Protein AF-A0A7J8LLS0-F1 (afdb_monomer_lite)

pLDDT: mean 81.52, std 11.67, range [41.84, 91.69]

Foldseek 3Di:
DDPVLVVLVVLLVLLVDPDQDPDPCSVVSVVVNVCCVVDPDDHDDRDDCVVVVVVVVVVVVVVPDPDDDDDDDPPPPPPDD

Sequence (81 aa):
MGFRDLVALTVIKKLKSDSVDRSAIGNIINEIQRKRFSFVNLSFEFTLQKTNEVAHALVTRGYNLTSPSYWIKELGDAMQK

Structure (mmCIF, N/CA/C/O backbone):
data_AF-A0A7J8LLS0-F1
#
_entry.id   AF-A0A7J8LLS0-F1
#
loop_
_atom_site.group_PDB
_atom_site.id
_atom_site.type_symbol
_atom_site.label_atom_id
_atom_site.label_alt_id
_atom_site.label_comp_id
_atom_site.label_asym_id
_atom_site.label_entity_id
_atom_site.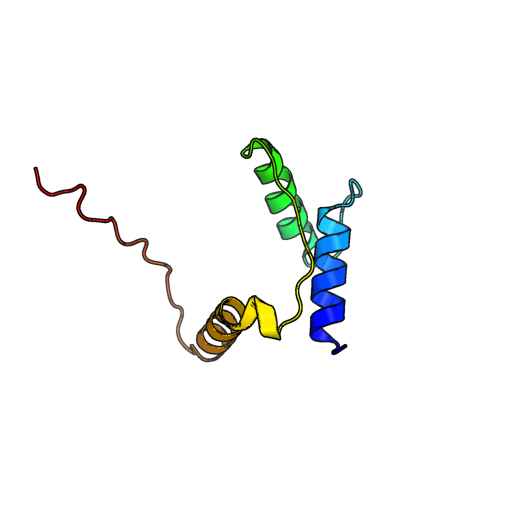label_seq_id
_atom_site.pdbx_PDB_ins_code
_atom_site.Cartn_x
_atom_site.Cartn_y
_atom_site.Cartn_z
_atom_site.occupancy
_atom_site.B_iso_or_equiv
_atom_site.auth_seq_id
_atom_site.auth_comp_id
_atom_site.auth_asym_id
_atom_site.auth_atom_id
_atom_site.pdbx_PDB_model_num
ATOM 1 N N . MET A 1 1 ? 17.171 3.169 10.529 1.00 58.09 1 MET A N 1
ATOM 2 C CA . MET A 1 1 ? 15.916 3.431 9.790 1.00 58.09 1 MET A CA 1
ATOM 3 C C . MET A 1 1 ? 16.269 4.175 8.521 1.00 58.09 1 MET A C 1
ATOM 5 O O . MET A 1 1 ? 16.884 5.230 8.619 1.00 58.09 1 MET A O 1
ATOM 9 N N . GLY A 1 2 ? 15.969 3.602 7.356 1.00 67.50 2 GLY A N 1
ATOM 10 C CA . GLY A 1 2 ? 16.213 4.255 6.066 1.00 67.50 2 GLY A CA 1
ATOM 11 C C . GLY A 1 2 ? 15.024 5.110 5.615 1.00 67.50 2 GLY A C 1
ATOM 12 O O . GLY A 1 2 ? 13.910 4.950 6.108 1.00 67.50 2 GLY A O 1
ATOM 13 N N . PHE A 1 3 ? 15.231 5.985 4.625 1.00 69.75 3 PHE A N 1
ATOM 14 C CA . PHE A 1 3 ? 14.166 6.821 4.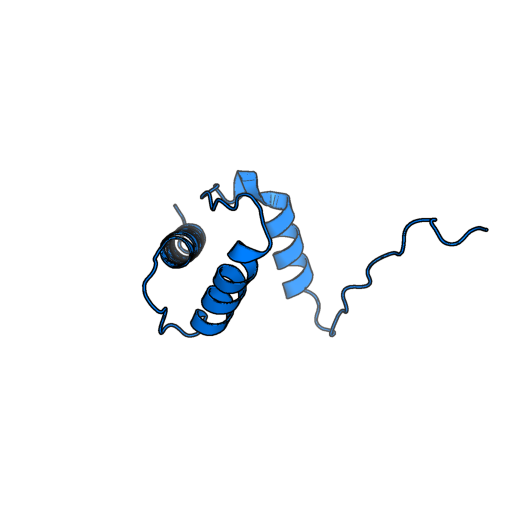041 1.00 69.75 3 PHE A CA 1
ATOM 15 C C . PHE A 1 3 ? 12.964 5.993 3.539 1.00 69.75 3 PHE A C 1
ATOM 17 O O . PHE A 1 3 ? 11.814 6.394 3.706 1.00 69.75 3 PHE A O 1
ATOM 24 N N . ARG A 1 4 ? 13.212 4.794 2.991 1.00 71.31 4 ARG A N 1
ATOM 25 C CA . ARG A 1 4 ? 12.161 3.879 2.503 1.00 71.31 4 ARG A CA 1
ATOM 26 C C . ARG A 1 4 ? 11.262 3.351 3.627 1.00 71.31 4 ARG A C 1
ATOM 28 O O . ARG A 1 4 ? 10.049 3.279 3.441 1.00 71.31 4 ARG A O 1
ATOM 35 N N . ASP A 1 5 ? 11.832 3.057 4.796 1.00 74.06 5 ASP A N 1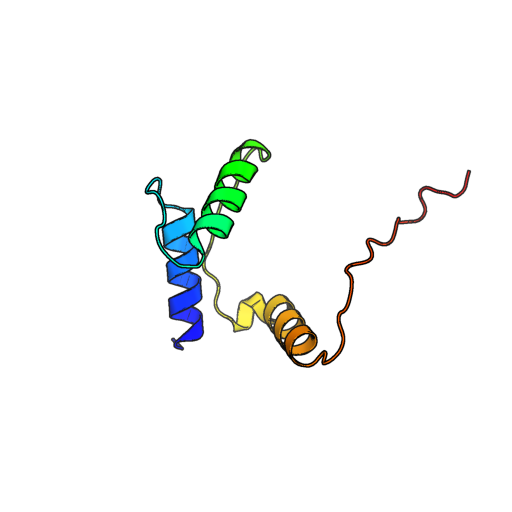
ATOM 36 C CA . ASP A 1 5 ? 11.070 2.618 5.973 1.00 74.06 5 ASP A CA 1
ATOM 37 C C . ASP A 1 5 ? 10.124 3.726 6.460 1.00 74.06 5 ASP A C 1
ATOM 39 O O . ASP A 1 5 ? 8.987 3.469 6.854 1.00 74.06 5 ASP A O 1
ATOM 43 N N . LEU A 1 6 ? 10.579 4.981 6.384 1.00 73.00 6 LEU A N 1
ATOM 44 C CA . LEU A 1 6 ? 9.824 6.156 6.818 1.00 73.00 6 LEU A CA 1
ATOM 45 C C . LEU A 1 6 ? 8.623 6.441 5.901 1.00 73.00 6 LEU A C 1
ATOM 47 O O . LEU A 1 6 ? 7.537 6.781 6.380 1.00 73.00 6 LEU A O 1
ATOM 51 N N . VAL A 1 7 ? 8.786 6.229 4.591 1.00 79.50 7 VAL A N 1
ATOM 52 C CA . VAL A 1 7 ? 7.688 6.294 3.614 1.00 79.50 7 VAL A CA 1
ATOM 53 C C . VAL A 1 7 ? 6.663 5.187 3.873 1.00 79.50 7 VAL A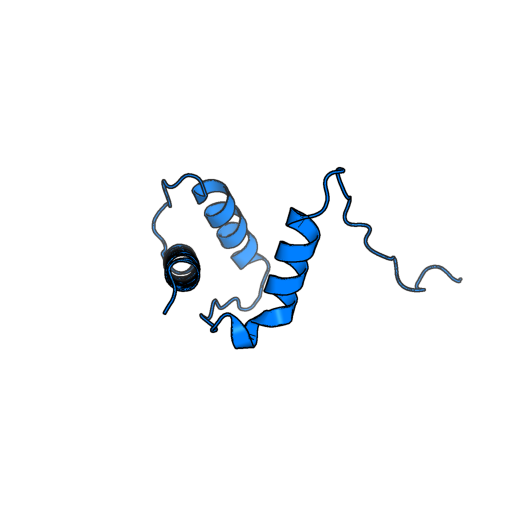 C 1
ATOM 55 O O . VAL A 1 7 ? 5.474 5.483 3.981 1.00 79.50 7 VAL A O 1
ATOM 58 N N . ALA A 1 8 ? 7.099 3.935 4.050 1.00 84.25 8 ALA A N 1
ATOM 59 C CA . ALA A 1 8 ? 6.195 2.813 4.321 1.00 84.25 8 ALA A CA 1
ATOM 60 C C . ALA A 1 8 ? 5.392 3.017 5.617 1.00 84.25 8 ALA A C 1
ATOM 62 O O . ALA A 1 8 ? 4.172 2.842 5.638 1.00 84.25 8 ALA A O 1
ATOM 63 N N . LEU A 1 9 ? 6.051 3.480 6.682 1.00 87.50 9 LEU A N 1
ATOM 64 C CA . LEU A 1 9 ? 5.390 3.806 7.943 1.00 87.50 9 LEU A CA 1
ATOM 65 C C . LEU A 1 9 ? 4.355 4.928 7.776 1.00 87.50 9 LEU A C 1
ATOM 67 O O . LEU A 1 9 ? 3.280 4.880 8.374 1.00 87.50 9 LEU A O 1
ATOM 71 N N . THR A 1 10 ? 4.660 5.929 6.951 1.00 88.94 10 THR A N 1
ATOM 72 C CA . THR A 1 10 ? 3.740 7.034 6.658 1.00 88.94 10 THR A CA 1
ATOM 73 C C . THR A 1 10 ? 2.498 6.539 5.919 1.00 88.94 10 THR A C 1
ATOM 75 O O . THR A 1 10 ? 1.387 6.928 6.272 1.00 88.94 10 THR A O 1
ATOM 78 N N . VAL A 1 11 ? 2.658 5.635 4.949 1.00 89.88 11 VAL A N 1
ATOM 79 C CA . VAL A 1 11 ? 1.530 5.001 4.244 1.00 89.88 11 VAL A CA 1
ATOM 80 C C . VAL A 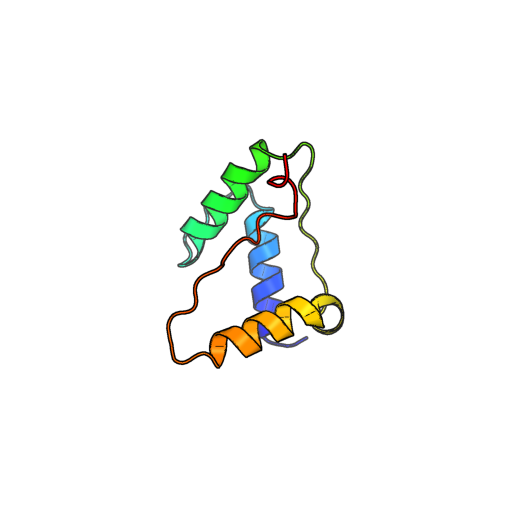1 11 ? 0.656 4.201 5.210 1.00 89.88 11 VAL A C 1
ATOM 82 O O . VAL A 1 11 ? -0.562 4.358 5.198 1.00 89.88 11 VAL A O 1
ATOM 85 N N . ILE A 1 12 ? 1.253 3.408 6.105 1.00 90.31 12 ILE A N 1
ATOM 86 C CA . ILE A 1 12 ? 0.505 2.644 7.117 1.00 90.31 12 ILE A CA 1
ATOM 87 C C . ILE A 1 12 ? -0.285 3.573 8.042 1.00 90.31 12 ILE A C 1
ATOM 89 O O . ILE A 1 12 ? -1.451 3.309 8.332 1.00 90.31 12 ILE A O 1
ATOM 93 N N . LYS A 1 13 ? 0.319 4.679 8.493 1.00 90.81 13 LYS A N 1
ATOM 94 C CA . LYS A 1 13 ? -0.378 5.677 9.319 1.00 90.81 13 LYS A CA 1
ATOM 95 C C . LYS A 1 13 ? -1.569 6.291 8.586 1.00 90.81 13 LYS A C 1
ATOM 97 O O . LYS A 1 13 ? -2.622 6.451 9.191 1.00 90.81 13 LYS A O 1
ATOM 102 N N . LYS A 1 14 ? -1.417 6.589 7.295 1.00 91.06 14 LYS A N 1
ATOM 103 C CA . LYS A 1 14 ? -2.501 7.120 6.458 1.00 91.06 14 LYS A CA 1
ATOM 104 C C . LYS A 1 14 ? -3.630 6.108 6.275 1.00 91.06 14 LYS A C 1
ATOM 106 O O . LYS A 1 14 ? -4.782 6.465 6.453 1.00 91.06 14 LYS A O 1
ATOM 111 N N . LEU A 1 15 ? -3.312 4.836 6.025 1.00 90.19 15 LEU A N 1
ATOM 112 C CA . LEU A 1 15 ? -4.313 3.767 5.902 1.00 90.19 15 LEU A CA 1
ATOM 113 C C . LEU A 1 15 ? -5.138 3.568 7.180 1.00 90.19 15 LEU A C 1
ATOM 115 O O . LEU A 1 15 ? -6.319 3.236 7.100 1.00 90.19 15 LEU A O 1
ATOM 119 N N . LYS A 1 16 ? -4.520 3.788 8.345 1.00 89.50 16 LYS A N 1
ATOM 120 C CA . LYS A 1 16 ? -5.182 3.745 9.657 1.00 89.50 16 LYS A CA 1
ATOM 121 C C . LYS A 1 16 ? -5.954 5.017 10.009 1.00 89.50 16 LYS A C 1
ATOM 123 O O . LYS A 1 16 ? -6.656 5.0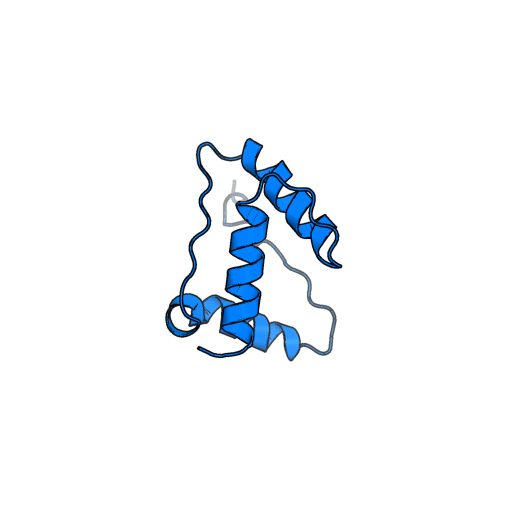15 11.013 1.00 89.50 16 LYS A O 1
ATOM 128 N N . SER A 1 17 ? -5.778 6.098 9.256 1.00 87.06 17 SER A N 1
ATOM 129 C CA . SER A 1 17 ? -6.448 7.367 9.514 1.00 87.06 17 SER A CA 1
ATOM 130 C C . SER A 1 17 ? -7.792 7.411 8.800 1.00 87.06 17 SER A C 1
ATOM 132 O O . SER A 1 17 ? -7.879 7.065 7.627 1.00 87.06 17 SER A O 1
ATOM 134 N N . ASP A 1 18 ? -8.814 7.929 9.478 1.00 81.56 18 ASP A N 1
ATOM 135 C CA . ASP A 1 18 ? -10.123 8.197 8.869 1.00 81.56 18 ASP A CA 1
ATOM 136 C C . ASP A 1 18 ? -10.143 9.516 8.067 1.00 81.56 18 ASP A C 1
ATOM 138 O O . ASP A 1 18 ? -11.176 9.923 7.537 1.00 81.56 18 ASP A O 1
ATOM 142 N N . SER A 1 19 ? -9.004 10.216 7.981 1.00 85.38 19 SER A N 1
ATOM 143 C CA . SER A 1 19 ? -8.887 11.457 7.216 1.00 85.38 19 SER A CA 1
ATOM 144 C C . SER A 1 19 ? -8.669 11.199 5.725 1.00 85.38 19 SER A C 1
ATOM 146 O O . SER A 1 19 ? -7.927 10.300 5.330 1.00 85.38 19 SER A O 1
ATOM 148 N N . VAL A 1 20 ? -9.289 12.035 4.886 1.00 84.44 20 VAL A N 1
ATOM 149 C CA . VAL A 1 20 ? -9.106 11.977 3.430 1.00 84.44 20 VAL A CA 1
ATOM 150 C C . VAL A 1 20 ? -7.663 12.329 3.079 1.00 84.44 20 VAL A C 1
ATOM 152 O O . VAL A 1 20 ? -7.218 13.464 3.277 1.00 84.44 20 VAL A O 1
ATOM 155 N N . ASP A 1 21 ? -6.945 11.368 2.502 1.00 87.75 21 ASP A N 1
ATOM 156 C CA . ASP A 1 21 ? -5.576 11.583 2.056 1.00 87.75 21 ASP A CA 1
ATOM 157 C C . ASP A 1 21 ? -5.538 12.400 0.752 1.00 87.75 21 ASP A C 1
ATOM 159 O O . ASP A 1 21 ? -6.067 11.988 -0.279 1.00 87.75 21 ASP A O 1
ATOM 163 N N . ARG A 1 22 ? -4.889 13.571 0.798 1.00 88.44 22 ARG A N 1
ATOM 164 C CA . ARG A 1 22 ? -4.720 14.485 -0.350 1.00 88.44 22 ARG A CA 1
ATOM 165 C C . ARG A 1 22 ? -3.362 14.352 -1.047 1.00 88.44 22 ARG A C 1
ATOM 167 O O . ARG A 1 22 ? -2.974 15.237 -1.804 1.00 88.44 22 ARG A O 1
ATOM 174 N N . SER A 1 23 ? -2.591 13.306 -0.752 1.00 89.12 23 SER A N 1
ATOM 175 C CA . SER A 1 23 ? -1.303 13.092 -1.416 1.00 89.12 23 SER A CA 1
ATOM 176 C C . SER A 1 23 ? -1.486 12.453 -2.792 1.00 89.12 23 SER A C 1
ATOM 178 O O . SER A 1 23 ? -2.567 11.980 -3.131 1.00 89.12 23 SER A O 1
ATOM 180 N N . ALA A 1 24 ? -0.412 12.387 -3.583 1.00 90.31 24 ALA A N 1
ATOM 181 C CA . ALA A 1 24 ? -0.442 11.768 -4.911 1.00 90.31 24 ALA A CA 1
ATOM 182 C C . ALA A 1 24 ? -0.914 10.296 -4.895 1.00 90.31 24 ALA A C 1
ATOM 184 O O . ALA A 1 24 ? -1.439 9.805 -5.888 1.00 90.31 24 ALA A O 1
ATOM 185 N N . ILE A 1 25 ? -0.764 9.602 -3.760 1.00 89.44 25 ILE A N 1
ATOM 186 C CA . ILE A 1 25 ? -1.221 8.217 -3.564 1.00 89.44 25 ILE A CA 1
ATOM 187 C C . ILE A 1 25 ? -2.604 8.122 -2.895 1.00 89.44 25 ILE A C 1
ATOM 189 O O . ILE A 1 25 ? -3.052 7.020 -2.582 1.00 89.44 25 ILE A O 1
ATOM 193 N N . GLY A 1 26 ? -3.289 9.248 -2.667 1.00 90.56 26 GLY A N 1
ATOM 194 C CA . GLY A 1 26 ? -4.564 9.302 -1.947 1.00 90.56 26 GLY A CA 1
ATOM 195 C C . GLY A 1 26 ? -5.653 8.440 -2.584 1.00 90.56 26 GLY A C 1
ATOM 196 O O . GLY A 1 26 ? -6.383 7.746 -1.882 1.00 90.56 26 GLY A O 1
ATOM 197 N N . ASN A 1 27 ? -5.692 8.370 -3.918 1.00 90.56 27 ASN A N 1
ATOM 198 C CA . ASN A 1 27 ? -6.619 7.492 -4.642 1.00 90.56 27 ASN A CA 1
ATOM 199 C C . ASN A 1 27 ? -6.414 6.009 -4.288 1.00 90.56 27 ASN A C 1
ATOM 201 O O . ASN A 1 27 ? -7.388 5.295 -4.057 1.00 90.56 27 ASN A O 1
ATOM 205 N N . ILE A 1 28 ? -5.156 5.567 -4.179 1.00 90.88 28 ILE A N 1
ATOM 206 C CA . ILE A 1 28 ? -4.803 4.189 -3.810 1.00 90.88 28 ILE A CA 1
ATOM 207 C C . ILE A 1 28 ? -5.197 3.921 -2.353 1.00 90.88 28 ILE A C 1
ATOM 209 O O . ILE A 1 28 ? -5.796 2.890 -2.052 1.00 90.88 28 ILE A O 1
ATOM 213 N N . ILE A 1 29 ? -4.910 4.863 -1.448 1.00 91.69 29 ILE A N 1
ATOM 214 C CA . ILE A 1 29 ? -5.296 4.769 -0.030 1.00 91.69 29 ILE A CA 1
ATOM 215 C C . ILE A 1 29 ? -6.817 4.617 0.097 1.00 91.69 29 ILE A C 1
ATOM 217 O O . ILE A 1 29 ? -7.283 3.692 0.762 1.00 91.69 29 ILE A O 1
ATOM 221 N N . ASN A 1 30 ? -7.585 5.451 -0.607 1.00 89.62 30 ASN A N 1
ATOM 222 C CA . ASN A 1 30 ? -9.046 5.400 -0.605 1.00 89.62 30 ASN A CA 1
ATOM 223 C C . ASN A 1 30 ? -9.586 4.083 -1.183 1.00 89.62 30 ASN A C 1
ATOM 225 O O . ASN A 1 30 ? -10.599 3.566 -0.716 1.00 89.62 30 ASN A O 1
ATOM 229 N N . GLU A 1 31 ? -8.949 3.511 -2.206 1.00 90.00 31 GLU A N 1
ATOM 230 C CA . GLU A 1 31 ? -9.321 2.187 -2.720 1.00 90.00 31 GLU A CA 1
ATOM 231 C C . GLU A 1 31 ? -9.077 1.069 -1.711 1.00 90.00 31 GLU A C 1
ATOM 233 O O . GLU A 1 31 ? -9.953 0.224 -1.510 1.00 90.00 31 GLU A O 1
ATOM 238 N N . ILE A 1 32 ? -7.925 1.077 -1.040 1.00 89.88 32 ILE A N 1
ATOM 239 C CA . ILE A 1 32 ? -7.608 0.092 -0.002 1.00 89.88 32 ILE A CA 1
ATOM 240 C C . ILE A 1 32 ? -8.595 0.219 1.165 1.00 89.88 32 ILE A C 1
ATOM 242 O O . ILE A 1 32 ? -9.130 -0.787 1.632 1.00 89.88 32 ILE A O 1
ATOM 246 N N . GLN A 1 33 ? -8.899 1.444 1.600 1.00 88.19 33 GLN A N 1
ATOM 247 C CA . GLN A 1 33 ? -9.878 1.694 2.658 1.00 88.19 33 GLN A CA 1
ATOM 248 C C . GLN A 1 33 ? -11.288 1.252 2.259 1.00 88.19 33 GLN A C 1
ATOM 250 O O . GLN A 1 33 ? -11.969 0.624 3.062 1.00 88.19 33 GLN A O 1
ATOM 255 N N . ARG A 1 34 ? -11.716 1.472 1.009 1.00 88.38 34 ARG A N 1
ATOM 256 C CA . ARG A 1 34 ? -12.994 0.932 0.508 1.00 88.38 34 ARG A CA 1
ATOM 257 C C . ARG A 1 34 ? -13.025 -0.596 0.529 1.00 88.38 34 ARG A C 1
ATOM 259 O O . ARG A 1 34 ? -14.047 -1.182 0.867 1.00 88.38 34 ARG A O 1
ATOM 266 N N . LYS A 1 35 ? -11.908 -1.258 0.220 1.00 86.81 35 LYS A N 1
ATOM 267 C CA . LYS A 1 35 ? -11.804 -2.724 0.302 1.00 86.81 35 LYS A CA 1
ATOM 268 C C . LYS A 1 35 ? -11.817 -3.252 1.736 1.00 86.81 35 LYS A C 1
ATOM 270 O O . LYS A 1 35 ? -12.096 -4.432 1.916 1.00 86.81 35 LYS A O 1
ATOM 275 N N . ARG A 1 36 ? -11.584 -2.416 2.757 1.00 84.50 36 ARG A N 1
ATOM 276 C CA . ARG A 1 36 ? -11.682 -2.816 4.173 1.00 84.50 36 ARG A CA 1
ATOM 277 C C . ARG A 1 36 ? -13.037 -3.442 4.500 1.00 84.50 36 ARG A C 1
ATOM 279 O O . ARG A 1 36 ? -13.073 -4.410 5.245 1.00 84.50 36 ARG A O 1
ATOM 286 N N . PHE A 1 37 ? -14.118 -2.946 3.896 1.00 84.19 37 PHE A N 1
ATOM 287 C CA . PHE A 1 37 ? -15.469 -3.483 4.086 1.00 84.19 37 PHE A CA 1
ATOM 288 C C . PHE A 1 37 ? -15.661 -4.896 3.512 1.00 84.19 37 PHE A C 1
ATOM 290 O O . PHE A 1 37 ? -16.641 -5.557 3.834 1.00 84.19 37 PHE A O 1
ATOM 297 N N . SER A 1 38 ? -14.740 -5.373 2.669 1.00 91.38 38 SER A N 1
ATOM 298 C CA . SER A 1 38 ? -14.760 -6.733 2.119 1.00 91.38 38 SER A CA 1
ATOM 299 C C . SER A 1 38 ? -14.101 -7.769 3.035 1.00 91.38 38 SER A C 1
ATOM 301 O O . SER A 1 38 ? -14.170 -8.959 2.738 1.00 91.38 38 SER A O 1
ATOM 303 N N . PHE A 1 39 ? -13.456 -7.347 4.125 1.00 88.19 39 PHE A N 1
ATOM 304 C CA . PHE A 1 39 ? -12.791 -8.236 5.076 1.00 88.19 39 PHE A CA 1
ATOM 305 C C . PHE A 1 39 ? -13.487 -8.178 6.436 1.00 88.19 39 PHE A C 1
ATOM 307 O O . PHE A 1 39 ? -13.880 -7.108 6.892 1.00 88.19 39 PHE A O 1
ATOM 314 N N . VAL A 1 40 ? -13.583 -9.324 7.119 1.00 90.50 40 VAL A N 1
ATOM 315 C CA . VAL A 1 40 ? -14.100 -9.394 8.501 1.00 90.50 40 VAL A CA 1
ATOM 316 C C . VAL A 1 40 ? -13.214 -8.585 9.449 1.00 90.50 40 VAL A C 1
ATOM 318 O O . VAL A 1 40 ? -13.703 -7.877 10.323 1.00 90.50 40 VAL A O 1
ATOM 321 N N . ASN A 1 41 ? -11.898 -8.674 9.257 1.00 87.12 41 ASN A N 1
ATOM 322 C CA . ASN A 1 41 ? -10.923 -7.867 9.966 1.00 87.12 41 ASN A CA 1
ATOM 323 C C . ASN A 1 41 ? -9.752 -7.550 9.032 1.00 87.12 41 ASN A C 1
ATOM 325 O O . ASN A 1 41 ? -9.284 -8.419 8.297 1.00 87.12 41 ASN A O 1
ATOM 329 N N . LEU A 1 42 ? -9.281 -6.308 9.077 1.00 87.44 42 LEU A N 1
ATOM 330 C CA . LEU A 1 42 ? -8.125 -5.844 8.323 1.00 87.44 42 LEU A CA 1
ATOM 331 C C . LEU A 1 42 ? -7.282 -4.956 9.233 1.00 87.44 42 LEU A C 1
ATOM 333 O O . LEU A 1 42 ? -7.748 -3.916 9.705 1.00 87.44 42 LEU A O 1
ATOM 337 N N . SER A 1 43 ? -6.036 -5.362 9.450 1.00 90.00 43 SER A N 1
ATOM 338 C CA . SER A 1 43 ? -5.034 -4.603 10.189 1.00 90.00 43 SER A CA 1
ATOM 339 C C . SER A 1 43 ? -3.843 -4.286 9.288 1.00 90.00 43 SER A C 1
ATOM 341 O O . SER A 1 43 ? -3.557 -4.981 8.315 1.00 90.00 43 SER A O 1
ATOM 343 N N . PHE A 1 44 ? -3.147 -3.201 9.616 1.00 89.94 44 PHE A N 1
ATOM 344 C CA . PHE A 1 44 ? -1.915 -2.807 8.944 1.00 89.94 44 PHE A CA 1
ATOM 345 C C . PHE A 1 44 ? -0.804 -2.738 9.981 1.00 89.94 44 PHE A C 1
ATOM 347 O O . PHE A 1 44 ? -0.927 -2.020 10.976 1.00 89.94 44 PHE A O 1
ATOM 354 N N . GLU A 1 45 ? 0.289 -3.450 9.758 1.00 90.56 45 GLU A N 1
ATOM 355 C CA . GLU A 1 45 ? 1.422 -3.474 10.677 1.00 90.56 45 GLU A CA 1
ATOM 356 C C . GLU A 1 45 ? 2.700 -3.099 9.949 1.00 90.56 45 GLU A C 1
ATOM 358 O O . GLU A 1 45 ? 2.896 -3.421 8.778 1.00 90.56 45 GLU A O 1
ATOM 363 N N . PHE A 1 46 ? 3.549 -2.347 10.643 1.00 89.62 46 PHE A N 1
ATOM 364 C CA . PHE A 1 46 ? 4.843 -1.975 10.107 1.00 89.62 46 PHE A CA 1
ATOM 365 C C . PHE A 1 46 ? 5.844 -3.080 10.414 1.00 89.62 46 PHE A C 1
ATOM 367 O O . PHE A 1 46 ? 6.033 -3.449 11.570 1.00 89.62 46 PHE A O 1
ATOM 374 N N . THR A 1 47 ? 6.528 -3.542 9.376 1.00 88.88 47 THR A N 1
ATOM 375 C CA . THR A 1 47 ? 7.639 -4.482 9.486 1.00 88.88 47 THR A CA 1
ATOM 376 C C . THR A 1 47 ? 8.867 -3.893 8.815 1.00 88.88 47 THR A C 1
ATOM 378 O O . THR A 1 47 ? 8.759 -3.189 7.808 1.00 88.88 47 THR A O 1
ATOM 381 N N . LEU A 1 48 ? 10.048 -4.217 9.335 1.00 86.56 48 LEU A N 1
ATOM 382 C CA . LEU A 1 48 ? 11.303 -3.823 8.704 1.00 86.56 48 LEU A CA 1
ATOM 383 C C . LEU A 1 48 ? 11.451 -4.488 7.331 1.00 86.56 48 LEU A C 1
ATOM 385 O O . LEU A 1 48 ? 10.963 -5.596 7.112 1.00 86.56 48 LEU A O 1
ATOM 389 N N . GLN A 1 49 ? 12.195 -3.842 6.430 1.00 83.94 49 GLN A N 1
ATOM 390 C CA . GLN A 1 49 ? 12.496 -4.375 5.098 1.00 83.94 49 GLN A CA 1
ATOM 391 C C . GLN A 1 49 ? 13.047 -5.809 5.142 1.00 83.94 49 GLN A C 1
ATOM 393 O O . GLN A 1 49 ? 12.633 -6.634 4.338 1.00 83.94 49 GLN A O 1
ATOM 398 N N . LYS A 1 50 ? 13.917 -6.118 6.116 1.00 85.50 50 LYS A N 1
ATOM 399 C CA . LYS A 1 50 ? 14.487 -7.461 6.329 1.00 85.50 50 LYS A CA 1
ATOM 400 C C . LYS A 1 50 ? 13.418 -8.535 6.590 1.00 85.50 50 LYS A C 1
ATOM 402 O O . LYS A 1 50 ? 13.589 -9.694 6.254 1.00 85.50 50 LYS A O 1
ATOM 407 N N . THR A 1 51 ? 12.292 -8.161 7.188 1.00 88.56 51 THR A N 1
ATOM 408 C CA . THR A 1 51 ? 11.169 -9.082 7.425 1.00 88.56 51 THR A CA 1
ATOM 409 C C . THR A 1 51 ? 10.245 -9.174 6.206 1.00 88.56 51 THR A C 1
ATOM 411 O O . THR A 1 51 ? 9.487 -10.127 6.080 1.00 88.56 51 THR A O 1
ATOM 414 N N . ASN A 1 52 ? 10.329 -8.211 5.282 1.00 87.75 52 ASN A N 1
ATOM 415 C CA . ASN A 1 52 ? 9.526 -8.136 4.063 1.00 87.75 52 ASN A CA 1
ATOM 416 C C . ASN A 1 52 ? 10.380 -8.320 2.791 1.00 87.75 52 ASN A C 1
ATOM 418 O O . ASN A 1 52 ? 10.160 -7.673 1.762 1.00 87.75 52 ASN A O 1
ATOM 422 N N . GLU A 1 53 ? 11.391 -9.189 2.873 1.00 88.94 53 GLU A N 1
ATOM 423 C CA . GLU A 1 53 ? 12.367 -9.419 1.801 1.00 88.94 53 GLU A CA 1
ATOM 424 C C . GLU A 1 53 ? 11.709 -9.902 0.507 1.00 88.94 53 GLU A C 1
ATOM 426 O O . GLU A 1 53 ? 12.090 -9.454 -0.572 1.00 88.94 53 GLU A O 1
ATOM 431 N N . VAL A 1 54 ? 10.671 -10.739 0.598 1.00 89.75 54 VAL A N 1
ATOM 432 C CA . VAL A 1 54 ? 9.953 -11.259 -0.577 1.00 89.75 54 VAL A CA 1
ATOM 433 C C . VAL A 1 54 ? 9.287 -10.131 -1.363 1.00 89.75 54 VAL A C 1
ATOM 435 O O . VAL A 1 54 ? 9.473 -10.032 -2.576 1.00 89.75 54 VAL A O 1
ATOM 438 N N . ALA A 1 55 ? 8.555 -9.234 -0.695 1.00 87.56 55 ALA A N 1
ATOM 439 C CA . ALA A 1 55 ? 7.942 -8.097 -1.379 1.00 87.56 55 ALA A CA 1
ATOM 440 C C . ALA A 1 55 ? 9.008 -7.153 -1.949 1.00 87.56 55 ALA A C 1
ATOM 442 O O . ALA A 1 55 ? 8.854 -6.636 -3.055 1.00 87.56 55 ALA A O 1
ATOM 443 N N . HIS A 1 56 ? 10.118 -6.960 -1.232 1.00 86.75 56 HIS A N 1
ATOM 444 C CA . HIS A 1 56 ? 11.228 -6.153 -1.725 1.00 86.75 56 HIS A CA 1
ATOM 445 C C . HIS A 1 56 ? 11.888 -6.756 -2.977 1.00 86.75 56 HIS A C 1
ATOM 447 O O . HIS A 1 56 ? 12.189 -6.028 -3.928 1.00 86.75 56 HIS A O 1
ATOM 453 N N . ALA A 1 57 ? 12.066 -8.078 -3.012 1.00 88.38 57 ALA A N 1
ATOM 454 C CA . ALA A 1 57 ? 12.582 -8.801 -4.167 1.00 88.38 57 ALA A CA 1
ATOM 455 C C . ALA A 1 57 ? 11.627 -8.697 -5.364 1.00 88.38 57 ALA A C 1
ATOM 457 O O . ALA A 1 57 ? 12.077 -8.442 -6.479 1.00 88.38 57 ALA A O 1
ATOM 458 N N . LEU A 1 58 ? 10.312 -8.810 -5.137 1.00 87.50 58 LEU A N 1
ATOM 459 C CA . LEU A 1 58 ? 9.297 -8.632 -6.181 1.00 87.50 58 LEU A CA 1
ATOM 460 C C . LEU A 1 58 ? 9.327 -7.224 -6.781 1.00 87.50 58 LEU A C 1
ATOM 462 O O . LEU A 1 58 ? 9.329 -7.085 -8.002 1.00 87.50 58 LEU A O 1
ATOM 466 N N . VAL A 1 59 ? 9.407 -6.186 -5.944 1.00 85.94 59 VAL A N 1
ATOM 467 C CA . VAL A 1 59 ? 9.514 -4.795 -6.414 1.00 85.94 59 VAL A CA 1
ATOM 468 C C . VAL A 1 59 ? 10.808 -4.583 -7.196 1.00 85.94 59 VAL A C 1
ATOM 470 O O . VAL A 1 59 ? 10.774 -3.993 -8.270 1.00 85.94 59 VAL A O 1
ATOM 473 N N . THR A 1 60 ? 11.936 -5.093 -6.698 1.00 87.19 60 THR A N 1
ATOM 474 C CA . THR A 1 60 ? 13.235 -4.983 -7.383 1.00 87.19 60 THR A CA 1
ATOM 475 C C . THR A 1 60 ? 13.210 -5.687 -8.737 1.00 87.19 60 THR A C 1
ATOM 477 O O . THR A 1 60 ? 13.652 -5.125 -9.736 1.00 87.19 60 THR A O 1
ATOM 480 N N . ARG A 1 61 ? 12.638 -6.895 -8.799 1.00 86.44 61 ARG A N 1
ATOM 481 C CA . ARG A 1 61 ? 12.469 -7.626 -10.055 1.00 86.44 61 ARG A CA 1
ATOM 482 C C . ARG A 1 61 ? 11.580 -6.847 -11.018 1.00 86.44 61 ARG A C 1
ATOM 484 O O . ARG A 1 61 ? 11.965 -6.684 -12.165 1.00 86.44 61 ARG A O 1
ATOM 491 N N . GLY A 1 62 ? 10.443 -6.339 -10.543 1.00 84.25 62 GLY A N 1
ATOM 492 C CA . GLY A 1 62 ? 9.507 -5.551 -11.342 1.00 84.25 62 GLY A CA 1
ATOM 493 C C . GLY A 1 62 ? 10.114 -4.259 -11.888 1.00 84.25 62 GLY A C 1
ATOM 494 O O . GLY A 1 62 ? 9.925 -3.949 -13.055 1.00 84.25 62 GLY A O 1
ATOM 495 N N . TYR A 1 63 ? 10.895 -3.543 -11.076 1.00 82.62 63 TYR A N 1
ATOM 496 C CA . TYR A 1 63 ? 11.597 -2.326 -11.494 1.00 82.62 63 TYR A CA 1
ATOM 497 C C . TYR A 1 63 ? 12.598 -2.586 -12.628 1.00 82.62 63 TYR A C 1
ATOM 499 O O . TYR A 1 63 ? 12.775 -1.748 -13.507 1.00 82.62 63 TYR A O 1
ATOM 507 N N . ASN A 1 64 ? 13.231 -3.760 -12.625 1.00 83.12 64 ASN A N 1
ATOM 508 C CA . ASN A 1 64 ? 14.196 -4.156 -13.648 1.00 83.12 64 ASN A CA 1
ATOM 509 C C . ASN A 1 64 ? 13.538 -4.691 -14.933 1.00 83.12 64 ASN A C 1
ATOM 511 O O . ASN A 1 64 ? 14.244 -4.958 -15.906 1.00 83.12 64 ASN A O 1
ATOM 515 N N . LEU A 1 65 ? 12.211 -4.863 -14.964 1.00 81.12 65 LEU A N 1
ATOM 516 C CA . LEU A 1 65 ? 11.497 -5.247 -16.179 1.00 81.12 65 LEU A CA 1
ATOM 517 C C . LEU A 1 65 ? 11.308 -4.007 -17.055 1.00 81.12 65 LEU A C 1
ATOM 519 O O . LEU A 1 65 ? 10.517 -3.119 -16.758 1.00 81.12 65 LEU A O 1
ATOM 523 N N . THR A 1 66 ? 12.035 -3.961 -18.167 1.00 74.75 66 THR A N 1
ATOM 524 C CA . THR A 1 66 ? 11.934 -2.895 -19.177 1.00 74.75 66 THR A CA 1
ATOM 525 C C . THR A 1 66 ? 10.694 -3.022 -20.060 1.00 74.75 66 THR A C 1
ATOM 527 O O . THR A 1 66 ? 10.332 -2.074 -20.750 1.00 74.75 66 THR A O 1
ATOM 530 N N . SER A 1 67 ? 10.040 -4.186 -20.047 1.00 76.38 67 SER A N 1
ATOM 531 C CA . SER A 1 67 ? 8.839 -4.472 -20.832 1.00 76.38 67 SER A CA 1
ATOM 532 C C . SER A 1 67 ? 7.612 -4.640 -19.928 1.00 76.38 67 SER A C 1
ATOM 534 O O . SER A 1 67 ? 7.735 -5.235 -18.849 1.00 76.38 67 SER A O 1
ATOM 536 N N . PRO A 1 68 ? 6.421 -4.172 -20.357 1.00 70.75 68 PRO A N 1
ATOM 537 C CA . PRO A 1 68 ? 5.182 -4.373 -19.615 1.00 70.75 68 PRO A CA 1
ATOM 538 C C . PRO A 1 68 ? 4.972 -5.861 -19.345 1.00 70.75 68 PRO A C 1
ATOM 540 O O . PRO A 1 68 ? 4.995 -6.679 -20.261 1.00 70.75 68 PRO A O 1
ATOM 543 N N . SER A 1 69 ? 4.791 -6.208 -18.076 1.00 69.06 69 SER A N 1
ATOM 544 C CA . SER A 1 69 ? 4.555 -7.581 -17.639 1.00 69.06 69 SER A CA 1
ATOM 545 C C . SER A 1 69 ? 3.181 -7.656 -16.989 1.00 69.06 69 SER A C 1
ATOM 547 O O . SER A 1 69 ? 2.831 -6.803 -16.172 1.00 69.06 69 SER A O 1
ATOM 549 N N . TYR A 1 70 ? 2.392 -8.659 -17.365 1.00 69.62 70 TYR A N 1
ATOM 550 C CA . TYR A 1 70 ? 1.024 -8.827 -16.884 1.00 69.62 70 TYR A CA 1
ATOM 551 C C . TYR A 1 70 ? 0.974 -9.892 -15.790 1.00 69.62 70 TYR A C 1
ATOM 553 O O . TYR A 1 70 ? 1.614 -10.938 -15.895 1.00 69.62 70 TYR A O 1
ATOM 561 N N . TRP A 1 71 ? 0.191 -9.631 -14.743 1.00 67.12 71 TRP A N 1
ATOM 562 C CA . TRP A 1 71 ? -0.108 -10.634 -13.727 1.00 67.12 71 TRP A CA 1
ATOM 563 C C . TRP A 1 71 ? -1.083 -11.655 -14.308 1.00 67.12 71 TRP A C 1
ATOM 565 O O . TRP A 1 71 ? -2.264 -11.361 -14.484 1.00 67.12 71 TRP A O 1
ATOM 575 N N . ILE A 1 72 ? -0.585 -12.853 -14.599 1.00 77.75 72 ILE A N 1
ATOM 576 C CA . ILE A 1 72 ? -1.418 -13.990 -14.985 1.00 77.75 72 ILE A CA 1
ATOM 577 C C . ILE A 1 72 ? -1.715 -14.774 -13.710 1.00 77.75 72 ILE A C 1
ATOM 579 O O . ILE A 1 72 ? -0.809 -15.299 -13.065 1.00 77.75 72 ILE A O 1
ATOM 583 N N . LYS A 1 73 ? -2.989 -14.817 -13.317 1.00 71.06 73 LYS A N 1
ATOM 584 C CA . LYS A 1 73 ? -3.439 -15.709 -12.251 1.00 71.06 73 LYS A CA 1
ATOM 585 C C . LYS A 1 73 ? -3.472 -17.116 -12.835 1.00 71.06 73 LYS A C 1
ATOM 587 O O . LYS A 1 73 ? -4.326 -17.395 -13.671 1.00 71.06 73 LYS A O 1
ATOM 592 N N . GLU A 1 74 ? -2.556 -17.980 -12.412 1.00 71.88 74 GLU A N 1
ATOM 593 C CA . GLU A 1 74 ? -2.665 -19.404 -12.720 1.00 71.88 74 GLU A CA 1
ATOM 594 C C . GLU A 1 74 ? -3.983 -19.913 -12.121 1.00 71.88 74 GLU A C 1
ATOM 596 O O . GLU A 1 74 ? -4.216 -19.847 -10.909 1.00 71.88 74 GLU A O 1
ATOM 601 N N . LEU A 1 75 ? -4.901 -20.334 -12.992 1.00 59.34 75 LEU A N 1
ATOM 602 C CA . LEU A 1 75 ? -6.047 -21.127 -12.581 1.00 59.34 75 LEU A CA 1
ATOM 603 C C . LEU A 1 75 ? -5.467 -22.474 -12.154 1.00 59.34 75 LEU A C 1
ATOM 605 O O . LEU A 1 75 ? -5.112 -23.281 -13.006 1.00 59.34 75 LEU A O 1
ATOM 609 N N . GLY A 1 76 ? -5.309 -22.685 -10.845 1.00 50.28 76 GLY A N 1
ATOM 610 C CA . GLY A 1 76 ? -4.985 -24.010 -10.316 1.00 50.28 76 GLY A CA 1
ATOM 611 C C . GLY A 1 76 ? -5.985 -25.044 -10.841 1.00 50.28 76 GLY A C 1
ATOM 612 O O . GLY A 1 76 ? -7.108 -24.658 -11.165 1.00 50.28 76 GLY A O 1
ATOM 613 N N . ASP A 1 77 ? -5.555 -26.310 -10.906 1.00 57.16 77 ASP A N 1
ATOM 614 C CA . ASP A 1 77 ? -6.122 -27.528 -11.537 1.00 57.16 77 ASP A CA 1
ATOM 615 C C . ASP A 1 77 ? -7.640 -27.837 -11.394 1.00 57.16 77 ASP A C 1
ATOM 617 O O . ASP A 1 77 ? -8.092 -28.949 -11.649 1.00 57.16 77 ASP A O 1
ATOM 621 N N . ALA A 1 78 ? -8.495 -26.882 -11.045 1.00 54.84 78 ALA A N 1
ATOM 622 C CA . ALA A 1 78 ? -9.948 -26.992 -10.977 1.00 54.84 78 ALA A CA 1
ATOM 623 C C . ALA A 1 78 ? -10.648 -27.072 -12.353 1.00 54.84 78 ALA A C 1
ATOM 625 O O . ALA A 1 78 ? -11.870 -26.952 -12.424 1.00 54.84 78 ALA A O 1
ATOM 626 N N . MET A 1 79 ? -9.904 -27.275 -13.445 1.00 53.16 79 MET A N 1
ATOM 627 C CA . MET A 1 79 ? -10.436 -27.445 -14.803 1.00 53.16 79 MET A CA 1
ATOM 628 C C . MET A 1 79 ? -10.030 -28.773 -15.460 1.00 53.16 79 MET A C 1
ATOM 630 O O . MET A 1 79 ? -9.922 -28.854 -16.680 1.00 53.16 79 MET A O 1
ATOM 634 N N . GLN A 1 80 ? -9.857 -29.836 -14.673 1.00 48.06 80 GLN A N 1
ATOM 635 C CA . GLN A 1 80 ? -9.959 -31.202 -15.193 1.00 48.06 80 GLN A CA 1
ATOM 636 C C . GLN A 1 80 ? -11.236 -31.850 -14.652 1.00 48.06 80 GLN A C 1
ATOM 638 O O . GLN A 1 80 ? -11.283 -32.307 -13.510 1.00 48.06 80 GLN A O 1
ATOM 643 N N . LYS A 1 81 ? -12.294 -31.838 -15.465 1.00 41.84 81 LYS A N 1
ATOM 644 C CA . LYS A 1 81 ? -13.508 -32.623 -15.255 1.00 41.84 81 LYS A CA 1
ATOM 645 C C . LYS A 1 81 ? -13.917 -33.266 -16.568 1.00 41.84 81 LYS A C 1
ATOM 647 O O . LYS A 1 81 ? -13.776 -32.574 -17.601 1.00 41.84 81 LYS A O 1
#

Organism: NCBI:txid34289

Radius of gyration: 16.52 Å; chains: 1; bounding box: 32×47×32 Å

Secondary structure (DSSP, 8-state):
--HHHHHHHHHHHHHT--SPP-STTHHHHHHHHHHGGGSS--------GGGGHHHHHHHHHHHT--S---------STT--

InterPro domains:
  IPR002156 Ribonuclease H domain [PF13456] (10-61)